Protein AF-A0A3S4VBU4-F1 (afdb_monomer_lite)

Secondary structure (DSSP, 8-state):
---STTHHHHHHTTS------HHHHHTSTTGGG------SSPPPPPPP-----GGGGGSHHHHHHHTT--

InterPro domains:
  IPR005119 LysR, substrate-binding [PF03466] (5-69)

Foldseek 3Di:
DDDPLVPQVCQLVVVDDDDDPVVSLVPDPSVVSHDDDDDPDDDDDDDDDDDDDPVCCPPPVVVVVVVVVD

Organism: NCBI:txid758

Sequence (70 aa):
MAGHEGIVPMVGLGFGLAMLPDAVIDNSPMRDQISHLNLDVPVAPFELGIYTQKRNLVQPLIRAFWAMLE

Radius of gyration: 17.94 Å; chains: 1; bounding box: 34×27×43 Å

Structure (mmCIF, N/CA/C/O backbone):
data_AF-A0A3S4VBU4-F1
#
_entry.id   AF-A0A3S4VBU4-F1
#
loop_
_atom_site.group_PDB
_atom_site.id
_atom_site.type_symbol
_atom_site.label_atom_id
_atom_site.label_alt_id
_atom_site.label_comp_id
_atom_site.label_asym_id
_atom_site.label_entity_id
_atom_site.label_seq_id
_atom_site.pdbx_PDB_ins_code
_atom_site.Cartn_x
_atom_site.Cartn_y
_atom_site.Cartn_z
_atom_site.occupancy
_atom_site.B_iso_or_equiv
_atom_site.auth_seq_id
_atom_site.auth_comp_id
_atom_site.auth_asym_id
_atom_site.auth_atom_id
_atom_site.pdbx_PDB_model_num
ATOM 1 N N . MET A 1 1 ? 12.309 9.382 11.625 1.00 45.28 1 MET A N 1
ATOM 2 C CA . MET A 1 1 ? 12.617 8.579 10.424 1.00 45.28 1 MET A CA 1
ATOM 3 C C . MET A 1 1 ? 12.001 9.295 9.242 1.00 45.28 1 MET A C 1
ATOM 5 O O . MET A 1 1 ? 10.835 9.650 9.339 1.00 45.28 1 MET A O 1
ATOM 9 N N . ALA A 1 2 ? 12.786 9.586 8.207 1.00 61.62 2 ALA A N 1
ATOM 10 C CA . ALA A 1 2 ? 12.259 10.143 6.965 1.00 61.62 2 ALA A CA 1
ATOM 11 C C . ALA A 1 2 ? 11.470 9.048 6.234 1.00 61.62 2 ALA A C 1
ATOM 13 O O . ALA A 1 2 ? 11.918 7.901 6.203 1.00 61.62 2 ALA A O 1
ATOM 14 N N . GLY A 1 3 ? 10.291 9.377 5.704 1.00 68.12 3 GLY A N 1
ATOM 15 C CA . GLY A 1 3 ? 9.543 8.460 4.850 1.00 68.12 3 GLY A CA 1
ATOM 16 C C . GLY A 1 3 ? 10.364 8.088 3.614 1.00 68.12 3 GLY A C 1
ATOM 17 O O . GLY A 1 3 ? 11.162 8.883 3.122 1.00 68.12 3 GLY A O 1
ATOM 18 N N . HIS A 1 4 ? 10.157 6.885 3.082 1.00 78.31 4 HIS A N 1
ATOM 19 C CA . HIS A 1 4 ? 10.794 6.426 1.840 1.00 78.31 4 HIS A CA 1
ATOM 20 C C . HIS A 1 4 ? 10.098 6.993 0.582 1.00 78.31 4 HIS A C 1
ATOM 22 O O . HIS A 1 4 ? 10.105 6.381 -0.483 1.00 78.31 4 HIS A O 1
ATOM 28 N N . GLU A 1 5 ? 9.480 8.170 0.705 1.00 77.69 5 GLU A N 1
ATOM 29 C CA . GLU A 1 5 ? 8.610 8.800 -0.300 1.00 77.69 5 GLU A CA 1
ATOM 30 C C . GLU A 1 5 ? 9.366 9.178 -1.579 1.00 77.69 5 GLU A C 1
ATOM 32 O O . GLU A 1 5 ? 8.784 9.235 -2.658 1.00 77.69 5 GLU A O 1
ATOM 37 N N . GLY A 1 6 ? 10.686 9.362 -1.480 1.00 86.38 6 GLY A N 1
ATOM 38 C CA . GLY A 1 6 ? 11.549 9.639 -2.625 1.00 86.38 6 GLY A CA 1
ATOM 39 C C . GLY A 1 6 ? 11.767 8.446 -3.560 1.00 86.38 6 GLY A C 1
ATOM 40 O O . GLY A 1 6 ? 12.225 8.654 -4.680 1.00 86.38 6 GLY A O 1
ATOM 41 N N . ILE A 1 7 ? 11.438 7.210 -3.163 1.00 92.94 7 ILE A N 1
ATOM 42 C CA . ILE A 1 7 ? 11.720 6.036 -4.006 1.00 92.94 7 ILE A CA 1
ATOM 43 C C . ILE A 1 7 ? 10.853 6.039 -5.271 1.00 92.94 7 ILE A C 1
ATOM 45 O O . ILE A 1 7 ? 11.369 5.786 -6.357 1.00 92.94 7 ILE A O 1
ATOM 49 N N . VAL A 1 8 ? 9.562 6.368 -5.157 1.00 93.94 8 VAL A N 1
ATOM 50 C CA . VAL A 1 8 ? 8.649 6.341 -6.311 1.00 93.94 8 VAL A CA 1
ATOM 51 C C . VAL A 1 8 ? 9.067 7.353 -7.392 1.00 93.94 8 VAL A C 1
ATOM 53 O O . VAL A 1 8 ? 9.187 6.944 -8.548 1.00 93.94 8 VAL A O 1
ATOM 56 N N . PRO A 1 9 ? 9.392 8.623 -7.061 1.00 93.31 9 PRO A N 1
ATOM 57 C CA . PRO A 1 9 ? 9.938 9.560 -8.039 1.00 93.31 9 PRO A CA 1
ATOM 58 C C . PRO A 1 9 ? 11.252 9.112 -8.675 1.00 93.31 9 PRO A C 1
ATOM 60 O O . PRO A 1 9 ? 11.429 9.273 -9.878 1.00 93.31 9 PRO A O 1
ATOM 63 N N . MET A 1 10 ? 12.166 8.522 -7.899 1.00 94.56 10 MET A N 1
ATOM 64 C CA . MET A 1 10 ? 13.447 8.049 -8.434 1.00 94.56 10 MET A CA 1
ATOM 65 C C . MET A 1 10 ? 13.255 6.932 -9.470 1.00 94.56 10 MET A C 1
ATOM 67 O O . MET A 1 10 ? 13.923 6.941 -10.503 1.00 94.56 10 MET A O 1
ATOM 71 N N . VAL A 1 11 ? 12.322 6.003 -9.230 1.00 95.38 11 VAL A N 1
ATOM 72 C CA . VAL A 1 11 ? 11.977 4.949 -10.200 1.00 95.38 11 VAL A CA 1
ATOM 73 C C . VAL A 1 11 ? 11.286 5.540 -11.431 1.00 95.38 11 VAL A C 1
ATOM 75 O O . VAL A 1 11 ? 11.692 5.231 -12.548 1.00 95.38 11 VAL A O 1
ATOM 78 N N . GLY A 1 12 ? 10.303 6.431 -11.254 1.00 94.38 12 GLY A N 1
ATOM 79 C CA . GLY A 1 12 ? 9.592 7.067 -12.374 1.00 94.38 12 GLY A CA 1
ATOM 80 C C . GLY A 1 12 ? 10.489 7.934 -13.271 1.00 94.38 12 GLY A C 1
ATOM 81 O O . GLY A 1 12 ? 10.275 8.000 -14.476 1.00 94.38 12 GLY A O 1
ATOM 82 N N . LEU A 1 13 ? 11.543 8.543 -12.713 1.00 94.75 13 LEU A N 1
ATOM 83 C CA . LEU A 1 13 ? 12.571 9.272 -13.474 1.00 94.75 13 LEU A CA 1
ATOM 84 C C . LEU A 1 13 ? 13.588 8.354 -14.177 1.00 94.75 13 LEU A C 1
ATOM 86 O O . LEU A 1 13 ? 14.461 8.844 -14.894 1.00 94.75 13 LEU A O 1
ATOM 90 N N . GLY A 1 14 ? 13.504 7.037 -13.975 1.00 94.19 14 GLY A N 1
ATOM 91 C CA . GLY A 1 14 ? 14.410 6.063 -14.581 1.00 94.19 14 GLY A CA 1
ATOM 92 C C . GLY A 1 14 ? 15.759 5.919 -13.871 1.00 94.19 14 GLY A C 1
ATOM 93 O O . GLY A 1 14 ? 16.702 5.397 -14.462 1.00 94.19 14 GLY A O 1
ATOM 94 N N . PHE A 1 15 ? 15.885 6.348 -12.611 1.00 95.38 15 PHE A N 1
ATOM 95 C CA . PHE A 1 15 ? 17.136 6.230 -11.848 1.00 95.38 15 PHE A CA 1
ATOM 96 C C . PHE A 1 15 ? 17.353 4.856 -11.195 1.00 95.38 15 PHE A C 1
ATOM 98 O O . PHE A 1 15 ? 18.344 4.665 -10.489 1.00 95.38 15 PHE A O 1
ATOM 105 N N . GLY A 1 16 ? 16.461 3.887 -11.416 1.00 94.06 16 GLY A N 1
ATOM 106 C CA . GLY A 1 16 ? 16.648 2.515 -10.950 1.00 94.06 16 GLY A CA 1
ATOM 107 C C . GLY A 1 16 ? 15.356 1.709 -10.856 1.00 94.06 16 GLY A C 1
ATOM 108 O O . GLY A 1 16 ? 14.301 2.133 -11.317 1.00 94.06 16 GLY A O 1
ATOM 109 N N . LEU A 1 17 ? 15.468 0.538 -10.226 1.00 94.69 17 LEU A N 1
ATOM 110 C CA . LEU A 1 17 ? 14.369 -0.375 -9.909 1.00 94.69 17 LEU A CA 1
ATOM 111 C C . LEU A 1 17 ? 14.165 -0.419 -8.389 1.00 94.69 17 LEU A C 1
ATOM 113 O O . LEU A 1 17 ? 15.134 -0.363 -7.631 1.00 94.69 17 LEU A O 1
ATOM 117 N N . ALA A 1 18 ? 12.920 -0.578 -7.946 1.00 93.88 18 ALA A N 1
ATOM 118 C CA . ALA A 1 18 ? 12.597 -0.818 -6.544 1.00 93.88 18 ALA A CA 1
ATOM 119 C C . ALA A 1 18 ? 11.469 -1.847 -6.402 1.00 93.88 18 ALA A C 1
ATOM 121 O O . ALA A 1 18 ? 10.597 -1.943 -7.261 1.00 93.88 18 ALA A O 1
ATOM 122 N N . MET A 1 19 ? 11.477 -2.586 -5.289 1.00 91.94 19 MET A N 1
ATOM 123 C CA . MET A 1 19 ? 10.344 -3.399 -4.845 1.00 91.94 19 MET A CA 1
ATOM 124 C C . MET A 1 19 ? 9.494 -2.549 -3.902 1.00 91.94 19 MET A C 1
ATOM 126 O O . MET A 1 19 ? 9.983 -2.087 -2.871 1.00 91.94 19 MET A O 1
ATOM 130 N N . LEU A 1 20 ? 8.240 -2.314 -4.273 1.00 91.12 20 LEU A N 1
ATOM 131 C CA . LEU A 1 20 ? 7.332 -1.407 -3.577 1.00 91.12 20 LEU A CA 1
ATOM 132 C C . LEU A 1 20 ? 5.960 -2.073 -3.415 1.00 91.12 20 LEU A C 1
ATOM 134 O O . 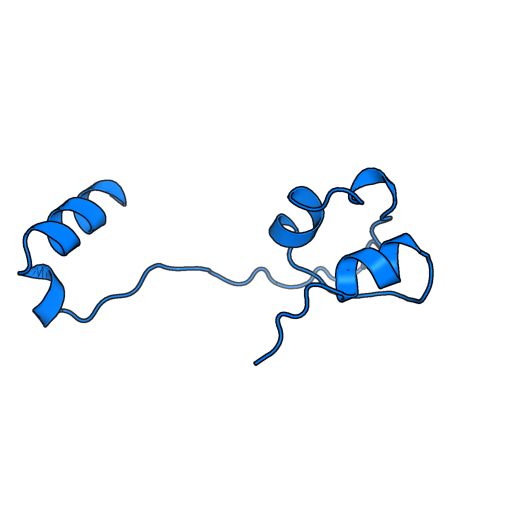LEU A 1 20 ? 5.572 -2.842 -4.292 1.00 91.12 20 LEU A O 1
ATOM 138 N N . PRO A 1 21 ? 5.207 -1.778 -2.340 1.00 90.69 21 PRO A N 1
ATOM 139 C CA . PRO A 1 21 ? 3.811 -2.187 -2.252 1.00 90.69 21 PRO A CA 1
ATOM 140 C C . PRO A 1 21 ? 2.981 -1.496 -3.336 1.00 90.69 21 PRO A C 1
ATOM 142 O O . PRO A 1 21 ? 3.120 -0.285 -3.529 1.00 90.69 21 PRO A O 1
ATOM 145 N N . ASP A 1 22 ? 2.057 -2.225 -3.961 1.00 90.56 22 ASP A N 1
ATOM 146 C CA . ASP A 1 22 ? 1.191 -1.679 -5.017 1.00 90.56 22 ASP A CA 1
ATOM 147 C C . ASP A 1 22 ? 0.424 -0.439 -4.547 1.00 90.56 22 ASP A C 1
ATOM 149 O O . ASP A 1 22 ? 0.365 0.559 -5.255 1.00 90.56 22 ASP A O 1
ATOM 153 N N . ALA A 1 23 ? -0.041 -0.426 -3.292 1.00 90.50 23 ALA A N 1
ATOM 154 C CA . ALA A 1 23 ? -0.721 0.728 -2.705 1.00 90.50 23 ALA A CA 1
ATOM 155 C C . ALA A 1 23 ? 0.125 2.017 -2.727 1.00 90.50 23 ALA A C 1
ATOM 157 O O . ALA A 1 23 ? -0.425 3.111 -2.822 1.00 90.50 23 ALA A O 1
ATOM 158 N N . VAL A 1 24 ? 1.455 1.916 -2.645 1.00 92.06 24 VAL A N 1
ATOM 159 C CA . VAL A 1 24 ? 2.350 3.082 -2.728 1.00 92.06 24 VAL A CA 1
ATOM 160 C C . VAL A 1 24 ? 2.460 3.581 -4.172 1.00 92.06 24 VAL A C 1
ATOM 162 O O . VAL A 1 24 ? 2.487 4.789 -4.399 1.00 92.06 24 VAL A O 1
ATOM 165 N N . ILE A 1 25 ? 2.491 2.668 -5.145 1.00 92.88 25 ILE A N 1
ATOM 166 C CA . ILE A 1 25 ? 2.525 2.991 -6.578 1.00 92.88 25 ILE A CA 1
ATOM 167 C C . ILE A 1 25 ? 1.186 3.602 -7.013 1.00 92.88 25 ILE A C 1
ATOM 169 O O . ILE A 1 25 ? 1.166 4.657 -7.643 1.00 92.88 25 ILE A O 1
ATOM 173 N N . ASP A 1 26 ? 0.073 2.983 -6.623 1.00 93.06 26 ASP A N 1
ATOM 174 C CA . ASP A 1 26 ? -1.279 3.371 -7.029 1.00 93.06 26 ASP A CA 1
ATOM 175 C C . ASP A 1 26 ? -1.700 4.747 -6.503 1.00 93.06 26 ASP A C 1
ATOM 177 O O . ASP A 1 26 ? -2.454 5.455 -7.168 1.00 93.06 26 ASP A O 1
ATOM 181 N N . ASN A 1 27 ? -1.195 5.145 -5.332 1.00 91.88 27 ASN A N 1
ATOM 182 C CA . ASN A 1 27 ? -1.451 6.463 -4.744 1.00 91.88 27 ASN A CA 1
ATOM 183 C C . ASN A 1 27 ? -0.415 7.526 -5.157 1.00 91.88 27 ASN A C 1
ATOM 185 O O . ASN A 1 27 ? -0.465 8.657 -4.671 1.00 91.88 27 ASN A O 1
ATOM 189 N N . SER A 1 28 ? 0.533 7.189 -6.036 1.00 92.06 28 SER A N 1
ATOM 190 C CA . SER A 1 28 ? 1.542 8.132 -6.516 1.00 92.06 28 SER A CA 1
ATOM 191 C C . SER A 1 28 ? 1.043 8.936 -7.721 1.00 92.06 28 SER A C 1
ATOM 193 O O . SER A 1 28 ? 0.495 8.356 -8.660 1.00 92.06 28 SER A O 1
ATOM 195 N N . PRO A 1 29 ? 1.338 10.248 -7.802 1.00 92.19 29 PRO A N 1
ATOM 196 C CA . PRO A 1 29 ? 1.090 11.035 -9.013 1.00 92.19 29 PRO A CA 1
ATOM 197 C C . PRO A 1 29 ? 1.956 10.601 -10.210 1.00 92.19 29 PRO A C 1
ATOM 199 O O . PRO A 1 29 ? 1.718 11.044 -11.329 1.00 92.19 29 PRO A O 1
ATOM 202 N N . MET A 1 30 ? 2.972 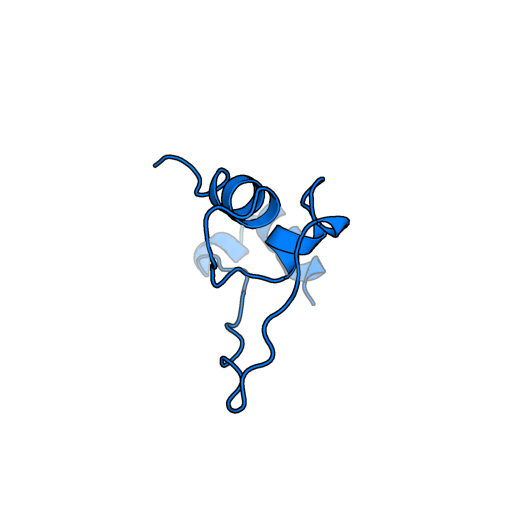9.758 -9.993 1.00 93.44 30 MET A N 1
ATOM 203 C CA . MET A 1 30 ? 3.869 9.246 -11.037 1.00 93.44 30 MET A CA 1
ATOM 204 C C . MET A 1 30 ? 3.556 7.801 -11.441 1.00 93.44 30 MET A C 1
ATOM 206 O O . MET A 1 30 ? 4.363 7.185 -12.131 1.00 93.44 30 MET A O 1
ATOM 210 N N . ARG A 1 31 ? 2.405 7.251 -11.028 1.00 93.75 31 ARG A N 1
ATOM 211 C CA . ARG A 1 31 ? 1.979 5.877 -11.339 1.00 93.75 31 ARG A CA 1
ATOM 212 C C . ARG A 1 31 ? 2.141 5.521 -12.819 1.00 93.75 31 ARG A C 1
ATOM 214 O O . ARG A 1 31 ? 2.734 4.499 -13.140 1.00 93.75 31 ARG A O 1
ATOM 221 N N . ASP A 1 32 ? 1.690 6.403 -13.709 1.00 95.38 32 ASP A N 1
ATOM 222 C CA . ASP A 1 32 ? 1.713 6.178 -15.163 1.00 95.38 32 ASP A CA 1
ATOM 223 C C . ASP A 1 32 ? 3.130 6.203 -15.770 1.00 95.38 32 ASP A C 1
ATOM 225 O O . ASP A 1 32 ? 3.316 5.880 -16.941 1.00 95.38 32 ASP A O 1
ATOM 229 N N . GLN A 1 33 ? 4.140 6.592 -14.985 1.00 95.25 33 GLN A N 1
ATOM 230 C CA . GLN A 1 33 ? 5.553 6.631 -15.380 1.00 95.25 33 GLN A CA 1
ATOM 231 C C . GLN A 1 33 ? 6.325 5.395 -14.890 1.00 95.25 33 GLN A C 1
ATOM 233 O O . GLN A 1 33 ? 7.538 5.310 -15.069 1.00 95.25 33 GLN A O 1
ATOM 238 N N . ILE A 1 34 ? 5.646 4.441 -14.249 1.00 94.94 34 ILE A N 1
ATOM 239 C CA . ILE A 1 34 ? 6.254 3.238 -13.681 1.00 94.94 34 ILE A CA 1
ATOM 240 C C . ILE A 1 34 ? 5.910 2.041 -14.561 1.00 94.94 34 ILE A C 1
ATOM 242 O O . ILE A 1 34 ? 4.778 1.866 -15.003 1.00 94.94 34 ILE A O 1
ATOM 246 N N . SER A 1 35 ? 6.904 1.187 -14.799 1.00 94.12 35 SER A N 1
ATOM 247 C CA . SER A 1 35 ? 6.715 -0.109 -15.448 1.00 94.12 35 SER A CA 1
ATOM 248 C C . SER A 1 35 ? 6.954 -1.229 -14.441 1.00 94.12 35 SER A C 1
ATOM 250 O O . SER A 1 35 ? 7.834 -1.134 -13.584 1.00 94.12 35 SER A O 1
ATOM 252 N N . HIS A 1 36 ? 6.154 -2.290 -14.531 1.00 92.81 36 HIS A N 1
ATOM 253 C CA . HIS A 1 36 ? 6.288 -3.457 -13.666 1.00 92.81 36 HIS A CA 1
ATOM 254 C C . HIS A 1 36 ? 7.227 -4.483 -14.301 1.00 92.81 36 HIS A C 1
ATOM 256 O O . HIS A 1 36 ? 7.102 -4.818 -15.481 1.00 92.81 36 HIS A O 1
ATOM 262 N N . LEU A 1 37 ? 8.151 -5.008 -13.497 1.00 92.56 37 LEU A N 1
ATOM 263 C CA . LEU A 1 37 ? 8.983 -6.143 -1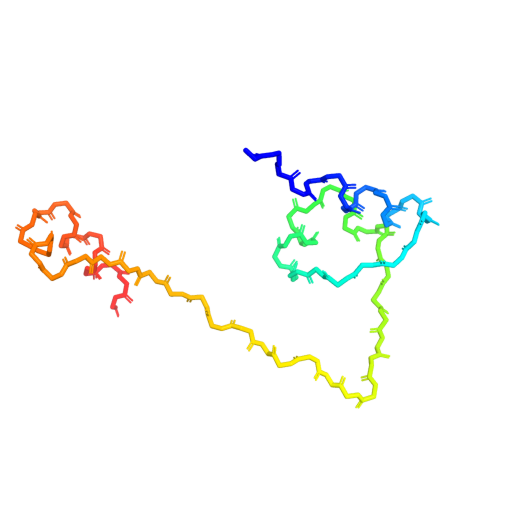3.871 1.00 92.56 37 LEU A CA 1
ATOM 264 C C . LEU A 1 37 ? 8.281 -7.437 -13.447 1.00 92.56 37 LEU A C 1
ATOM 266 O O . LEU A 1 37 ? 8.134 -7.699 -12.254 1.00 92.56 37 LEU A O 1
ATOM 270 N N . ASN A 1 38 ? 7.871 -8.252 -14.418 1.00 90.62 38 ASN A N 1
ATOM 271 C CA . ASN A 1 38 ? 7.305 -9.569 -14.140 1.00 90.62 38 ASN A CA 1
ATOM 272 C C . ASN A 1 38 ? 8.422 -10.532 -13.725 1.00 90.62 38 ASN A C 1
ATOM 274 O O . ASN A 1 38 ? 9.392 -10.714 -14.460 1.00 90.62 38 ASN A O 1
ATOM 278 N N . LEU A 1 39 ? 8.277 -11.136 -12.547 1.00 90.81 39 LEU A N 1
ATOM 279 C CA . LEU A 1 39 ? 9.204 -12.133 -12.019 1.00 90.81 39 LEU A CA 1
ATOM 280 C C . LEU A 1 39 ? 8.654 -13.538 -12.275 1.00 90.81 39 LEU A C 1
ATOM 282 O O . LEU A 1 39 ? 7.467 -13.777 -12.063 1.00 90.81 39 LEU A O 1
ATOM 286 N N . ASP A 1 40 ? 9.527 -14.476 -12.654 1.00 94.69 40 ASP A N 1
ATOM 287 C CA . ASP A 1 40 ? 9.159 -15.893 -12.827 1.00 94.69 40 ASP A CA 1
ATOM 288 C C . ASP A 1 40 ? 8.631 -16.512 -11.523 1.00 94.69 40 ASP A C 1
ATOM 290 O O . ASP A 1 40 ? 7.771 -17.392 -11.532 1.00 94.69 40 ASP A O 1
ATOM 294 N N . VAL A 1 41 ? 9.142 -16.025 -10.387 1.00 93.44 41 VAL A N 1
ATOM 295 C CA . VAL A 1 41 ? 8.678 -16.377 -9.046 1.00 93.44 41 VAL A CA 1
ATOM 296 C C . VAL A 1 41 ? 8.120 -15.116 -8.383 1.00 93.44 41 VAL A C 1
ATOM 298 O O . VAL A 1 41 ? 8.886 -14.177 -8.140 1.00 93.44 41 VAL A O 1
ATOM 301 N N . PRO A 1 42 ? 6.811 -15.062 -8.080 1.00 88.56 42 PRO A N 1
ATOM 302 C CA . PRO A 1 42 ? 6.210 -13.894 -7.455 1.00 88.56 42 PRO A CA 1
ATOM 303 C C . PRO A 1 42 ? 6.678 -13.732 -6.005 1.00 88.56 42 PRO A C 1
ATOM 305 O O . PRO A 1 42 ? 6.960 -14.705 -5.301 1.00 88.56 42 PRO A O 1
ATOM 308 N N . VAL A 1 43 ? 6.716 -12.483 -5.540 1.00 88.38 43 VAL A N 1
ATOM 309 C CA . VAL A 1 43 ? 6.956 -12.170 -4.128 1.00 88.38 43 VAL A CA 1
ATOM 310 C C . VAL A 1 43 ? 5.711 -12.543 -3.329 1.00 88.38 43 VAL A C 1
ATOM 312 O O . VAL A 1 43 ? 4.595 -12.196 -3.713 1.00 88.38 43 VAL A O 1
ATOM 315 N N . ALA A 1 44 ? 5.899 -13.248 -2.213 1.00 90.19 44 ALA A N 1
ATOM 316 C CA . ALA A 1 44 ? 4.798 -13.579 -1.320 1.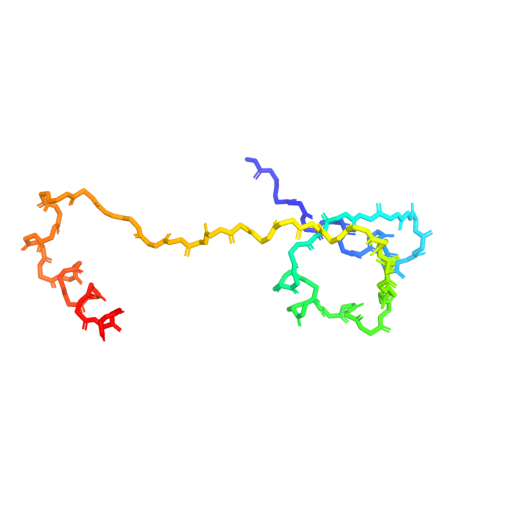00 90.19 44 ALA A CA 1
ATOM 317 C C . ALA A 1 44 ? 4.158 -12.286 -0.771 1.00 90.19 44 ALA A C 1
ATOM 319 O O . ALA A 1 44 ? 4.888 -11.431 -0.256 1.00 90.19 44 ALA A O 1
ATOM 320 N N . PRO A 1 45 ? 2.823 -12.130 -0.849 1.00 88.75 45 PRO A N 1
ATOM 321 C CA . PRO A 1 45 ? 2.141 -11.002 -0.229 1.00 88.75 45 PRO A CA 1
ATOM 322 C C . PRO A 1 45 ? 2.399 -10.970 1.278 1.00 88.75 45 PRO A C 1
ATOM 324 O O . PRO A 1 45 ? 2.488 -12.014 1.925 1.00 88.75 45 PRO A O 1
ATOM 327 N N . PHE A 1 46 ? 2.483 -9.769 1.846 1.00 87.81 46 PHE A N 1
ATOM 328 C CA . PHE A 1 46 ? 2.505 -9.598 3.294 1.00 87.81 46 PHE A CA 1
ATOM 329 C C . PHE A 1 46 ? 1.100 -9.272 3.800 1.00 87.81 46 PHE A C 1
ATOM 331 O O . PHE A 1 46 ? 0.353 -8.525 3.168 1.00 87.81 46 PHE A O 1
ATOM 338 N N . GLU A 1 47 ? 0.742 -9.821 4.957 1.00 90.62 47 GLU A N 1
ATOM 339 C CA . GLU A 1 47 ? -0.534 -9.526 5.601 1.00 90.62 47 GLU A CA 1
ATOM 340 C C . GLU A 1 47 ? -0.427 -8.229 6.405 1.00 90.62 47 GLU A C 1
ATOM 342 O O . GLU A 1 47 ? 0.436 -8.081 7.274 1.00 90.62 47 GLU A O 1
ATOM 347 N N . LEU A 1 48 ? -1.323 -7.284 6.120 1.00 90.81 48 LEU A N 1
ATOM 348 C CA . LEU A 1 48 ? -1.498 -6.081 6.922 1.00 90.81 48 LEU A CA 1
ATOM 349 C C . LEU A 1 48 ? -2.738 -6.246 7.798 1.00 90.81 48 LEU A C 1
ATOM 351 O O . LEU A 1 48 ? -3.823 -6.541 7.306 1.00 90.81 48 LEU A O 1
ATOM 355 N N . GLY A 1 49 ? -2.574 -6.019 9.097 1.00 92.06 49 GLY A N 1
ATOM 356 C CA . GLY A 1 49 ? -3.652 -6.115 10.070 1.00 92.06 49 GLY A CA 1
ATOM 357 C C . GLY A 1 49 ? -3.690 -4.910 10.994 1.00 92.06 49 GLY A C 1
ATOM 358 O O . GLY A 1 49 ? -2.701 -4.200 11.183 1.00 92.06 49 GLY A O 1
ATOM 359 N N . ILE A 1 50 ? -4.851 -4.701 11.600 1.00 93.81 50 ILE A N 1
ATOM 360 C CA . ILE A 1 50 ? -5.026 -3.725 12.670 1.00 93.81 50 ILE A CA 1
ATOM 361 C C . ILE A 1 50 ? -4.807 -4.440 13.999 1.00 93.81 50 ILE A C 1
ATOM 363 O O . ILE A 1 50 ? -5.270 -5.559 14.211 1.00 93.81 50 ILE A O 1
ATOM 367 N N . TYR A 1 51 ? -4.102 -3.781 14.916 1.00 94.12 51 TYR A N 1
ATOM 368 C CA . TYR A 1 51 ? -3.791 -4.333 16.226 1.00 94.12 51 TYR A CA 1
ATOM 369 C C . TYR A 1 51 ? -4.104 -3.340 17.343 1.00 94.12 51 TYR A C 1
ATOM 371 O O . TYR A 1 51 ? -3.829 -2.145 17.246 1.00 94.12 51 TYR A O 1
ATOM 379 N N . THR A 1 52 ? -4.632 -3.858 18.449 1.00 94.75 52 THR A N 1
ATOM 380 C CA . THR A 1 52 ? -4.755 -3.131 19.711 1.00 94.75 52 THR A CA 1
ATOM 381 C C . THR A 1 52 ? -4.569 -4.086 20.885 1.00 94.75 52 THR A C 1
ATOM 383 O O . THR A 1 52 ? -4.769 -5.296 20.771 1.00 94.75 52 THR A O 1
ATOM 386 N N . GLN A 1 53 ? -4.183 -3.560 22.046 1.00 96.00 53 GLN A N 1
ATOM 387 C CA . GLN A 1 53 ? -4.084 -4.379 23.254 1.00 96.00 53 GLN A CA 1
ATOM 388 C C . GLN A 1 53 ? -5.485 -4.783 23.720 1.00 96.00 53 GLN A C 1
ATOM 390 O O . GLN A 1 53 ? -6.384 -3.948 23.743 1.00 96.00 53 GLN A O 1
ATOM 395 N N . LYS A 1 54 ? -5.670 -6.020 24.200 1.00 94.38 54 LYS A N 1
ATOM 396 C CA . LYS A 1 54 ? -6.987 -6.504 24.669 1.00 94.38 54 LYS A CA 1
ATOM 397 C C . LYS A 1 54 ? -7.652 -5.566 25.684 1.00 94.38 54 LYS A C 1
ATOM 399 O O . LYS A 1 54 ? -8.843 -5.301 25.587 1.00 94.38 54 LYS A O 1
ATOM 404 N N . ARG A 1 55 ? -6.877 -4.997 26.616 1.00 96.25 55 ARG A N 1
ATOM 405 C CA . ARG A 1 55 ? -7.379 -4.024 27.605 1.00 96.25 55 ARG A CA 1
ATOM 406 C C . ARG A 1 55 ? -7.925 -2.734 26.988 1.00 96.25 55 ARG A C 1
ATOM 408 O O . ARG A 1 55 ? -8.715 -2.062 27.627 1.00 96.25 55 ARG A O 1
ATOM 415 N N . ASN A 1 56 ? -7.520 -2.386 25.768 1.00 96.19 56 ASN A N 1
ATOM 416 C CA . ASN A 1 56 ? -7.992 -1.197 25.067 1.00 96.19 56 ASN A CA 1
ATOM 417 C C . ASN A 1 56 ? -9.348 -1.423 24.386 1.00 96.19 56 ASN A C 1
ATOM 419 O O . ASN A 1 56 ? -10.035 -0.448 24.102 1.00 96.19 56 ASN A O 1
ATOM 423 N N . LEU A 1 57 ? -9.776 -2.676 24.189 1.00 95.12 57 LEU A N 1
ATOM 424 C CA . LEU A 1 57 ? -11.092 -2.998 23.620 1.00 95.12 57 LEU A CA 1
ATOM 425 C C . LEU A 1 57 ? -12.258 -2.593 24.535 1.00 95.12 57 LEU A C 1
ATOM 427 O O . LEU A 1 57 ? -13.397 -2.548 24.087 1.00 95.12 57 LEU A O 1
ATOM 431 N N . VAL A 1 58 ? -11.995 -2.279 25.809 1.00 96.25 58 VAL A N 1
ATOM 432 C CA . VAL A 1 58 ? -13.014 -1.726 26.718 1.00 96.25 58 VAL A CA 1
ATOM 433 C C . VAL A 1 58 ? -13.294 -0.246 26.446 1.00 96.25 58 VAL A C 1
ATOM 435 O O . VAL A 1 58 ? -14.336 0.259 26.856 1.00 96.25 58 VAL A O 1
ATOM 438 N N . GLN A 1 59 ? -12.378 0.466 25.773 1.00 97.88 59 GLN A N 1
ATOM 439 C CA . GLN A 1 59 ? -12.575 1.876 25.452 1.00 97.88 59 GLN A CA 1
ATOM 440 C C . GLN A 1 59 ? -13.663 1.990 24.376 1.00 97.88 59 GLN A C 1
ATOM 442 O O . GLN A 1 59 ? -13.496 1.402 23.303 1.00 97.88 59 GLN A O 1
ATOM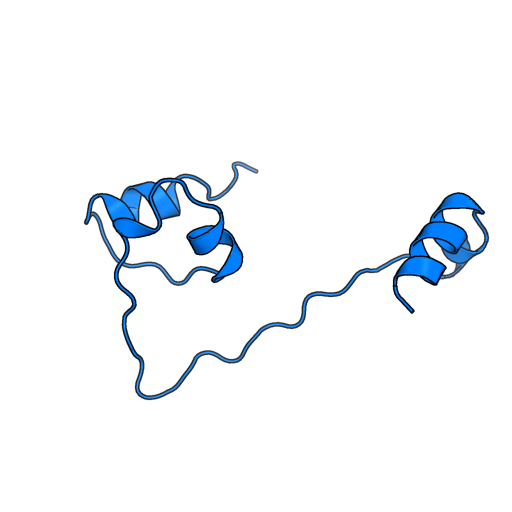 447 N N . PRO A 1 60 ? -14.745 2.760 24.607 1.00 96.88 60 PRO A N 1
ATOM 448 C CA . PRO A 1 60 ? -15.884 2.807 23.690 1.00 96.88 60 PRO A CA 1
ATOM 449 C C . PRO A 1 60 ? -15.499 3.150 22.249 1.00 96.88 60 PRO A C 1
ATOM 451 O O . PRO A 1 60 ? -16.011 2.531 21.322 1.00 96.88 60 PRO A O 1
ATOM 454 N N . LEU A 1 61 ? -14.553 4.077 22.062 1.00 96.62 61 LEU A N 1
ATOM 455 C CA . LEU A 1 61 ? -14.081 4.488 20.739 1.00 96.62 61 LEU A CA 1
ATOM 456 C C . LEU A 1 61 ? -13.346 3.360 20.003 1.00 96.62 61 LEU A C 1
ATOM 458 O O . LEU A 1 61 ? -13.628 3.098 18.838 1.00 96.62 61 LEU A O 1
ATOM 462 N N . ILE A 1 62 ? -12.430 2.668 20.687 1.00 96.31 62 ILE A N 1
ATOM 463 C CA . ILE A 1 62 ? -11.672 1.559 20.094 1.00 96.31 62 ILE A CA 1
ATOM 464 C C . ILE A 1 62 ? -12.613 0.398 19.790 1.00 96.31 62 ILE A C 1
ATOM 466 O O . ILE A 1 62 ? -12.512 -0.184 18.720 1.00 96.31 62 ILE A O 1
ATOM 470 N N . ARG A 1 63 ? -13.561 0.094 20.685 1.00 95.06 63 ARG A N 1
ATOM 471 C CA . ARG A 1 63 ? -14.580 -0.935 20.452 1.00 95.06 63 ARG A CA 1
ATOM 472 C C . ARG A 1 63 ? -15.468 -0.611 19.255 1.00 95.06 63 ARG A C 1
ATOM 474 O O . ARG A 1 63 ? -15.748 -1.505 18.469 1.00 95.06 63 ARG A O 1
ATOM 481 N N . ALA A 1 64 ? -15.909 0.642 19.130 1.00 96.00 64 ALA A N 1
ATOM 482 C CA . ALA A 1 64 ? -16.723 1.084 18.004 1.00 96.00 64 ALA A CA 1
ATOM 483 C C . ALA A 1 64 ? -15.958 0.935 16.685 1.00 96.00 64 ALA A C 1
ATOM 485 O O . ALA A 1 64 ? -16.488 0.349 15.751 1.00 96.00 64 ALA A O 1
ATOM 486 N N . PHE A 1 65 ? -14.698 1.380 16.640 1.00 95.88 65 PHE A N 1
ATOM 487 C CA . PHE A 1 65 ? -13.838 1.174 15.476 1.00 95.88 65 PHE A CA 1
ATOM 488 C C . PHE A 1 65 ? -13.620 -0.316 15.181 1.00 95.88 65 PHE A C 1
ATOM 490 O O . PHE A 1 65 ? -13.724 -0.732 14.035 1.00 95.88 65 PHE A O 1
ATOM 497 N N . TRP A 1 66 ? -13.377 -1.132 16.211 1.00 95.06 66 TRP A N 1
ATOM 498 C CA . TRP A 1 66 ? -13.163 -2.572 16.060 1.00 95.06 66 TRP A CA 1
ATOM 499 C C . TRP A 1 66 ? -14.384 -3.282 15.466 1.00 95.06 66 TRP A C 1
ATOM 501 O O . TRP A 1 66 ? -14.230 -4.113 14.583 1.00 95.06 66 TRP A O 1
ATOM 511 N N . ALA A 1 67 ? -15.592 -2.906 15.892 1.00 94.06 67 ALA A N 1
ATOM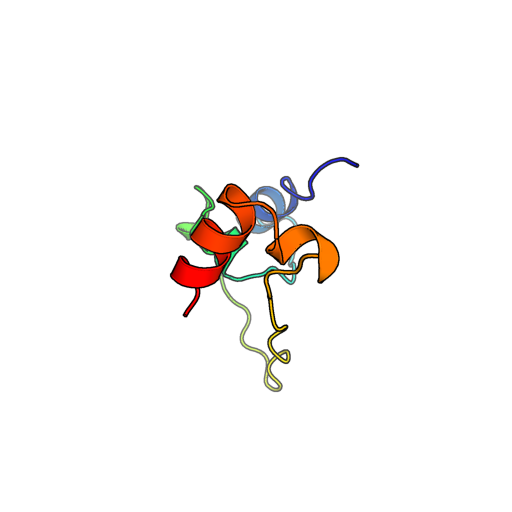 512 C CA . ALA A 1 67 ? -16.844 -3.448 15.365 1.00 94.06 67 ALA A CA 1
ATOM 513 C C . ALA A 1 67 ? -17.160 -3.008 13.921 1.00 94.06 67 ALA A C 1
ATOM 515 O O . ALA A 1 67 ? -18.078 -3.552 13.325 1.00 94.06 67 ALA A O 1
ATOM 516 N N . MET A 1 68 ? -16.442 -2.024 13.362 1.00 95.06 68 MET A N 1
ATOM 517 C CA . MET A 1 68 ? -16.545 -1.661 11.939 1.00 95.06 68 MET A CA 1
ATOM 518 C C . MET A 1 68 ? -15.647 -2.520 11.038 1.00 95.06 68 MET A C 1
ATOM 520 O O . MET A 1 68 ? -15.747 -2.414 9.819 1.00 95.06 68 MET A O 1
ATOM 524 N N . LEU A 1 69 ? -14.720 -3.289 11.623 1.00 90.56 69 LEU A N 1
ATOM 525 C CA . LEU A 1 69 ? -13.803 -4.167 10.890 1.00 90.56 69 LEU A CA 1
ATOM 526 C C . LEU A 1 69 ? -14.373 -5.582 10.686 1.00 90.56 69 LEU A C 1
ATOM 528 O O . LEU A 1 69 ? -13.793 -6.345 9.915 1.00 90.56 69 LEU A O 1
ATOM 532 N N . GLU A 1 70 ? -15.452 -5.922 11.400 1.00 68.00 70 GLU A N 1
ATOM 533 C CA . GLU A 1 70 ? -16.253 -7.150 11.250 1.00 68.00 70 GLU A CA 1
ATOM 534 C C . GLU A 1 70 ? -17.373 -6.947 10.219 1.00 68.00 70 GLU A C 1
ATOM 536 O O . GLU A 1 70 ? -17.672 -7.923 9.493 1.00 68.00 70 GLU A O 1
#

pLDDT: mean 91.01, std 8.5, range [45.28, 97.88]